Protein AF-A0A3N7EVC3-F1 (afdb_monomer)

pLDDT: mean 94.1, std 5.27, range [56.06, 97.12]

Secondary structure (DSSP, 8-state):
----HHHHHHHHHHHHTT-GGG--EEEEEEETTEEEEEESS--EEE-HHHHHHHHH-GGGS-HHHHHTT-

Structure (mmCIF, N/CA/C/O backbone):
data_AF-A0A3N7EVC3-F1
#
_entry.id   AF-A0A3N7EVC3-F1
#
loop_
_atom_site.group_PDB
_atom_site.id
_atom_site.type_symbol
_atom_site.label_atom_id
_atom_site.label_alt_id
_atom_site.label_comp_id
_atom_site.label_asym_id
_atom_site.label_entity_id
_atom_site.label_seq_id
_atom_site.pdbx_PDB_ins_code
_atom_site.Cartn_x
_atom_site.Cartn_y
_atom_site.Cartn_z
_atom_site.occupancy
_atom_site.B_iso_or_equiv
_atom_site.auth_seq_id
_atom_site.auth_comp_id
_atom_site.auth_asym_id
_atom_site.auth_atom_id
_atom_site.pdbx_PDB_model_num
ATOM 1 N N . MET A 1 1 ? -15.505 -4.592 8.327 1.00 56.06 1 MET A N 1
ATOM 2 C CA . MET A 1 1 ? -15.401 -3.402 7.456 1.00 56.06 1 MET A CA 1
ATOM 3 C C . MET A 1 1 ? -14.662 -3.823 6.196 1.00 56.06 1 MET A C 1
ATOM 5 O O . MET A 1 1 ? -13.655 -4.510 6.324 1.00 56.06 1 MET A O 1
ATOM 9 N N . GLN A 1 2 ? -15.195 -3.532 5.012 1.00 83.62 2 GLN A N 1
ATOM 10 C CA . GLN A 1 2 ? -14.581 -3.931 3.741 1.00 83.62 2 GLN A CA 1
ATOM 11 C C . GLN A 1 2 ? -13.422 -2.980 3.412 1.00 83.62 2 GLN A C 1
ATOM 13 O O . GLN A 1 2 ? -13.565 -1.773 3.582 1.00 83.62 2 GLN A O 1
ATOM 18 N N . ILE A 1 3 ? -12.275 -3.516 2.981 1.00 91.50 3 ILE A N 1
ATOM 19 C CA . ILE A 1 3 ? -11.157 -2.695 2.493 1.00 91.50 3 ILE A CA 1
ATOM 20 C C . ILE A 1 3 ? -11.549 -2.176 1.111 1.00 91.50 3 ILE A C 1
ATOM 22 O O . ILE A 1 3 ? -11.896 -2.961 0.226 1.00 91.50 3 ILE A O 1
ATOM 26 N N . ALA A 1 4 ? -11.498 -0.862 0.928 1.00 95.00 4 ALA A N 1
ATO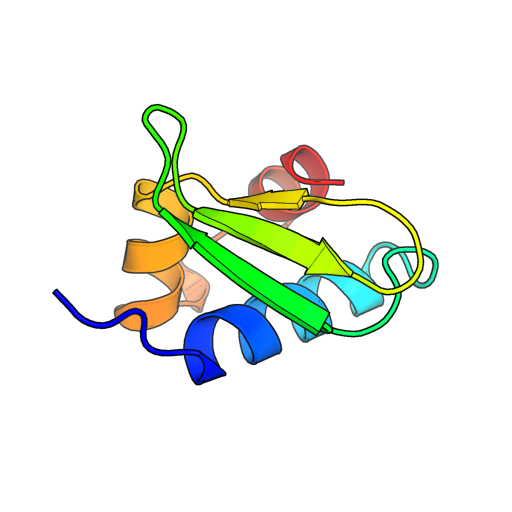M 27 C CA . ALA A 1 4 ? -11.703 -0.232 -0.359 1.00 95.00 4 ALA A CA 1
ATOM 28 C C . ALA A 1 4 ? -10.435 -0.428 -1.197 1.00 95.00 4 ALA A C 1
ATOM 30 O O . ALA A 1 4 ? -9.453 0.295 -1.059 1.00 95.00 4 ALA A O 1
ATOM 31 N N . THR A 1 5 ? -10.433 -1.456 -2.046 1.00 93.81 5 THR A N 1
ATOM 32 C CA . THR A 1 5 ? -9.230 -1.882 -2.776 1.00 93.81 5 THR A CA 1
ATOM 33 C C . THR A 1 5 ? -8.660 -0.786 -3.679 1.00 93.81 5 THR A C 1
ATOM 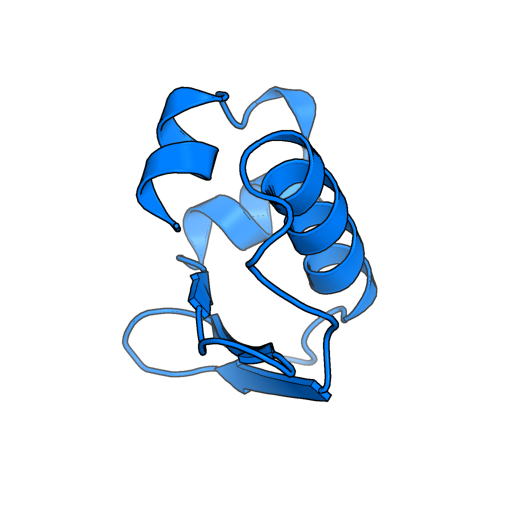35 O O . THR A 1 5 ? -7.453 -0.752 -3.879 1.00 93.81 5 THR A O 1
ATOM 38 N N . TYR A 1 6 ? -9.483 0.146 -4.174 1.00 95.44 6 TYR A N 1
ATOM 39 C CA . TYR A 1 6 ? -9.002 1.261 -5.000 1.00 95.44 6 TYR A CA 1
ATOM 40 C C . TYR A 1 6 ? -7.985 2.152 -4.264 1.00 95.44 6 TYR A C 1
ATOM 42 O O . TYR A 1 6 ? -7.012 2.573 -4.874 1.00 95.44 6 TYR A O 1
ATOM 50 N N . VAL A 1 7 ? -8.136 2.344 -2.947 1.00 96.69 7 VAL A N 1
ATOM 51 C CA . VAL A 1 7 ? -7.182 3.095 -2.107 1.00 96.69 7 VAL A CA 1
ATOM 52 C C . VAL A 1 7 ? -5.809 2.424 -2.121 1.00 96.69 7 VAL A C 1
ATOM 54 O O . VAL A 1 7 ? -4.777 3.086 -2.159 1.00 96.69 7 VAL A O 1
ATOM 57 N N . ILE A 1 8 ? -5.798 1.087 -2.123 1.00 96.81 8 ILE A N 1
ATOM 58 C CA . ILE A 1 8 ? -4.568 0.298 -2.197 1.00 96.81 8 ILE A CA 1
ATOM 59 C C . ILE A 1 8 ? -3.914 0.463 -3.569 1.00 96.81 8 ILE A C 1
ATOM 61 O O . ILE A 1 8 ? -2.709 0.671 -3.635 1.00 96.81 8 ILE A O 1
ATOM 65 N N . TYR A 1 9 ? -4.695 0.41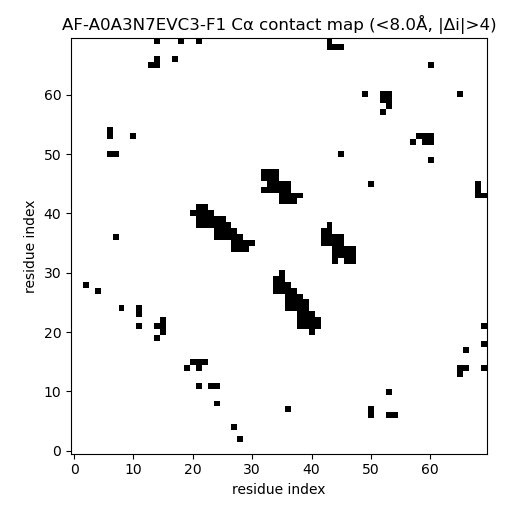0 -4.654 1.00 96.81 9 TYR A N 1
ATOM 66 C CA . TYR A 1 9 ? -4.170 0.647 -6.001 1.00 96.81 9 TYR A CA 1
ATOM 67 C C . TYR A 1 9 ? -3.551 2.041 -6.139 1.00 96.81 9 TYR A C 1
ATOM 69 O O . TYR A 1 9 ? -2.447 2.156 -6.658 1.00 96.81 9 TYR A O 1
ATOM 77 N N . GLU A 1 10 ? -4.211 3.088 -5.642 1.00 96.75 10 GLU A N 1
ATOM 78 C CA . GLU A 1 10 ? -3.668 4.450 -5.691 1.00 96.75 10 GLU A CA 1
ATOM 79 C C . GLU A 1 10 ? -2.369 4.593 -4.891 1.00 96.75 10 GLU A C 1
ATOM 81 O O . GLU A 1 10 ? -1.413 5.189 -5.387 1.00 96.75 10 GLU A O 1
ATOM 86 N N . LEU A 1 11 ? -2.299 4.016 -3.684 1.00 96.56 11 LEU A N 1
ATOM 87 C CA . LEU A 1 11 ? -1.060 4.009 -2.900 1.00 96.56 11 LEU A CA 1
ATOM 88 C C . LEU A 1 11 ? 0.060 3.282 -3.636 1.00 96.56 11 LEU A C 1
ATOM 90 O O . LEU A 1 11 ? 1.163 3.811 -3.718 1.00 96.56 11 LEU A O 1
ATOM 94 N N . LEU A 1 12 ? -0.219 2.112 -4.216 1.00 95.88 12 LEU A N 1
ATOM 95 C CA . LEU A 1 12 ? 0.782 1.372 -4.979 1.00 95.88 12 LEU A CA 1
ATOM 96 C C . LEU A 1 12 ? 1.279 2.169 -6.186 1.00 95.88 12 LEU A C 1
ATOM 98 O O . LEU A 1 12 ? 2.484 2.214 -6.387 1.00 95.88 12 LEU A O 1
ATOM 102 N N . ILE A 1 13 ? 0.402 2.856 -6.926 1.00 95.44 13 ILE A N 1
ATOM 103 C CA . ILE A 1 13 ? 0.809 3.732 -8.039 1.00 95.44 13 ILE A CA 1
ATOM 104 C C . ILE A 1 13 ? 1.771 4.818 -7.538 1.00 95.44 13 ILE A C 1
ATOM 106 O O . ILE A 1 13 ? 2.858 4.981 -8.087 1.00 95.44 13 ILE A O 1
ATOM 110 N N . ARG A 1 14 ? 1.421 5.512 -6.448 1.00 95.88 14 ARG A N 1
ATOM 111 C CA . ARG A 1 14 ? 2.277 6.557 -5.860 1.00 95.88 14 ARG A CA 1
ATOM 112 C C . ARG A 1 14 ? 3.613 6.010 -5.364 1.00 95.88 14 ARG A C 1
ATOM 114 O O . ARG A 1 14 ? 4.632 6.679 -5.478 1.00 95.88 14 ARG A O 1
ATOM 121 N N . MET A 1 15 ? 3.626 4.808 -4.795 1.00 95.12 15 MET A N 1
ATOM 122 C CA . MET A 1 15 ? 4.862 4.175 -4.341 1.00 95.12 15 MET A CA 1
ATOM 123 C C . MET A 1 15 ? 5.706 3.676 -5.525 1.00 95.12 15 MET A C 1
ATOM 125 O O . MET A 1 15 ? 6.925 3.789 -5.473 1.00 95.12 15 MET A O 1
ATOM 129 N N . GLN A 1 16 ? 5.090 3.188 -6.607 1.00 94.44 16 GLN A N 1
ATOM 130 C CA . GLN A 1 16 ? 5.774 2.758 -7.835 1.00 94.44 16 GLN A CA 1
ATOM 131 C C . GLN A 1 16 ? 6.470 3.919 -8.560 1.00 94.44 16 GLN A C 1
ATOM 133 O O . GLN A 1 16 ? 7.523 3.715 -9.161 1.00 94.44 16 GLN A O 1
ATOM 138 N N . GLU A 1 17 ? 5.936 5.141 -8.462 1.00 94.25 17 GLU A N 1
ATOM 139 C CA . GLU A 1 17 ? 6.622 6.355 -8.935 1.00 94.25 17 GLU A CA 1
ATOM 140 C C . GLU A 1 17 ? 7.953 6.602 -8.202 1.00 94.25 17 GLU A C 1
ATOM 142 O O . GLU A 1 17 ? 8.862 7.217 -8.761 1.00 94.25 17 GLU A O 1
ATOM 147 N N . LEU A 1 18 ? 8.081 6.114 -6.962 1.00 93.62 18 LEU A N 1
ATOM 148 C CA . LEU A 1 18 ? 9.276 6.253 -6.125 1.00 93.62 18 LEU A CA 1
ATOM 149 C C . LEU A 1 18 ? 10.194 5.026 -6.217 1.00 93.62 18 LEU A C 1
ATOM 151 O O . LEU A 1 18 ? 11.416 5.172 -6.225 1.00 93.62 18 LEU A O 1
ATOM 155 N N . ASN A 1 19 ? 9.615 3.827 -6.295 1.00 91.69 19 ASN A N 1
ATOM 156 C CA . ASN A 1 19 ? 10.320 2.567 -6.491 1.00 91.69 19 ASN A CA 1
ATOM 157 C C . ASN A 1 19 ? 9.532 1.630 -7.433 1.00 91.69 19 ASN A C 1
ATOM 159 O O . ASN A 1 19 ? 8.605 0.943 -6.989 1.00 91.69 19 ASN A O 1
ATOM 163 N N . PRO A 1 20 ? 9.942 1.520 -8.710 1.00 90.06 20 PRO A N 1
AT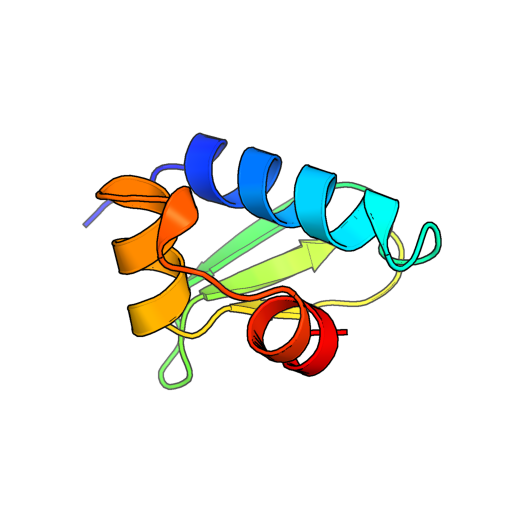OM 164 C CA . PRO A 1 20 ? 9.292 0.644 -9.685 1.00 90.06 20 PRO A CA 1
ATOM 165 C C . PRO A 1 20 ? 9.318 -0.855 -9.335 1.00 90.06 20 PRO A C 1
ATOM 167 O O . PRO A 1 20 ? 8.567 -1.627 -9.927 1.00 90.06 20 PRO A O 1
ATOM 170 N N . GLU A 1 21 ? 10.157 -1.300 -8.392 1.00 92.19 21 GLU A N 1
ATOM 171 C CA . GLU A 1 21 ? 10.316 -2.724 -8.056 1.00 92.19 21 GLU A CA 1
ATOM 172 C C . GLU A 1 21 ? 9.202 -3.290 -7.158 1.00 92.19 21 GLU A C 1
ATOM 174 O O . GLU A 1 21 ? 9.118 -4.506 -6.983 1.00 92.19 21 GLU A O 1
ATOM 179 N N . ILE A 1 22 ? 8.309 -2.446 -6.627 1.00 90.00 22 ILE A N 1
ATOM 180 C CA . ILE A 1 22 ? 7.205 -2.843 -5.731 1.00 90.00 22 ILE A CA 1
ATOM 181 C C . ILE A 1 22 ? 6.283 -3.907 -6.344 1.00 90.00 22 ILE A C 1
ATOM 183 O O . ILE A 1 22 ? 5.739 -4.743 -5.616 1.00 90.00 22 ILE A O 1
ATOM 187 N N . GLY A 1 23 ? 6.136 -3.911 -7.670 1.00 92.44 23 GLY A N 1
ATOM 188 C CA . GLY A 1 23 ? 5.265 -4.839 -8.389 1.00 92.44 23 GLY A CA 1
ATOM 189 C C . GLY A 1 23 ? 3.778 -4.499 -8.263 1.00 92.44 23 GLY A C 1
ATOM 190 O O . GLY A 1 23 ? 3.401 -3.469 -7.705 1.00 92.44 23 GLY A O 1
ATOM 191 N N . ASP A 1 24 ? 2.925 -5.373 -8.793 1.00 94.31 24 ASP A N 1
ATOM 192 C CA . ASP A 1 24 ? 1.483 -5.136 -8.917 1.00 94.31 24 ASP A CA 1
ATOM 193 C C . ASP A 1 24 ? 0.685 -5.745 -7.763 1.00 94.31 24 ASP A C 1
ATOM 195 O O . ASP A 1 24 ? 1.097 -6.732 -7.155 1.00 94.31 24 ASP A O 1
ATOM 199 N N . PHE A 1 25 ? -0.494 -5.187 -7.478 1.00 96.38 25 PHE A N 1
ATOM 200 C CA . PHE A 1 25 ? -1.413 -5.710 -6.464 1.00 96.38 25 PHE A CA 1
ATOM 201 C C . PHE A 1 25 ? -1.848 -7.155 -6.760 1.00 96.38 25 PHE A C 1
ATOM 203 O O . PHE A 1 25 ? -2.330 -7.460 -7.849 1.00 96.38 25 PHE A O 1
ATOM 210 N N . VAL A 1 26 ? -1.790 -8.024 -5.746 1.00 96.94 26 VAL A N 1
ATOM 211 C CA . VAL A 1 26 ? -2.323 -9.397 -5.799 1.00 96.94 26 VAL A CA 1
ATOM 212 C C . VAL A 1 26 ? -3.508 -9.560 -4.850 1.00 96.94 26 VAL A C 1
ATOM 214 O O . VAL A 1 26 ? -4.573 -10.036 -5.238 1.00 96.94 26 VAL A O 1
ATOM 217 N N . SER A 1 27 ? -3.334 -9.197 -3.578 1.00 96.19 27 SER A N 1
ATOM 218 C CA . SER A 1 27 ? -4.391 -9.294 -2.565 1.00 96.19 27 SER A CA 1
ATOM 219 C C . SER A 1 27 ? -4.098 -8.398 -1.365 1.00 96.19 27 SER A C 1
ATOM 221 O O . SER A 1 27 ? -2.974 -7.936 -1.183 1.00 96.19 27 SER A O 1
ATOM 223 N N . CYS A 1 28 ? -5.093 -8.164 -0.509 1.00 96.50 28 CYS A N 1
ATOM 224 C CA . CYS A 1 28 ? -4.869 -7.507 0.774 1.00 96.50 28 CYS A CA 1
ATOM 225 C C . CYS A 1 28 ? -5.685 -8.144 1.895 1.00 96.50 28 CYS A C 1
ATOM 227 O O . CYS A 1 28 ? -6.752 -8.720 1.671 1.00 96.50 28 CYS A O 1
ATOM 229 N N . LYS A 1 29 ? -5.179 -8.016 3.120 1.00 95.12 29 LYS A N 1
ATOM 230 C CA . LYS A 1 29 ? -5.910 -8.366 4.338 1.00 95.12 29 LYS A CA 1
ATOM 231 C C . LYS A 1 29 ? -5.535 -7.428 5.471 1.00 95.12 29 LYS A C 1
ATOM 233 O O . LYS A 1 29 ? -4.405 -6.955 5.557 1.00 95.12 29 LYS A O 1
ATOM 238 N N . ARG A 1 30 ? -6.478 -7.197 6.377 1.00 94.62 30 ARG A N 1
ATOM 239 C CA . ARG A 1 30 ? -6.214 -6.459 7.610 1.00 94.62 30 ARG A CA 1
ATOM 240 C C . ARG A 1 30 ? -5.502 -7.367 8.613 1.00 94.62 30 ARG A C 1
ATOM 242 O O . ARG A 1 30 ? -5.821 -8.549 8.726 1.00 94.62 30 ARG A O 1
ATOM 249 N N . THR A 1 31 ? -4.538 -6.801 9.316 1.00 94.06 31 THR A N 1
ATOM 250 C CA . THR A 1 31 ? -3.727 -7.430 10.361 1.00 94.06 31 THR A CA 1
ATOM 251 C C . THR A 1 31 ? -3.655 -6.488 11.565 1.00 94.06 31 THR A C 1
ATOM 253 O O . THR A 1 31 ? -4.149 -5.362 11.497 1.00 94.06 31 THR A O 1
ATOM 256 N N . GLU A 1 32 ? -3.023 -6.919 12.655 1.00 93.12 32 GLU A N 1
ATOM 257 C CA . GLU A 1 3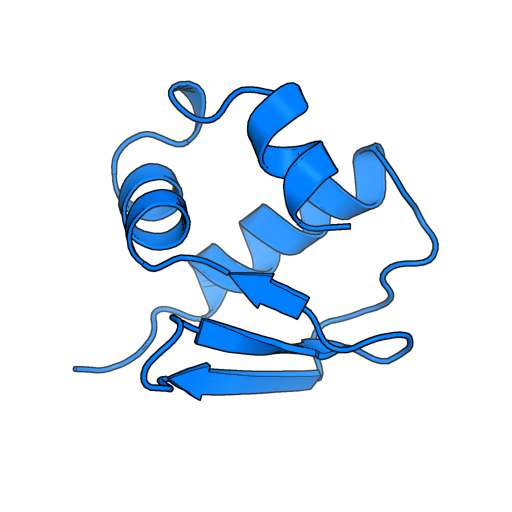2 ? -2.801 -6.070 13.838 1.00 93.12 32 GLU A CA 1
ATOM 258 C C . GLU A 1 32 ? -1.908 -4.854 13.535 1.00 93.12 32 GLU A C 1
ATOM 260 O O . GLU A 1 32 ? -2.050 -3.814 14.169 1.00 93.12 32 GLU A O 1
ATOM 265 N N . ASN A 1 33 ? -1.055 -4.951 12.510 1.00 90.44 33 ASN A N 1
ATOM 266 C CA . ASN A 1 33 ? -0.087 -3.916 12.136 1.00 90.44 33 ASN A CA 1
ATOM 267 C C . ASN A 1 33 ? -0.571 -3.008 10.988 1.00 90.44 33 ASN A C 1
ATOM 269 O O . ASN A 1 33 ? 0.208 -2.217 10.464 1.00 90.44 33 ASN A O 1
ATOM 273 N N . GLY A 1 34 ? -1.834 -3.131 10.565 1.00 95.00 34 GLY A N 1
ATOM 274 C CA . GLY A 1 34 ? -2.394 -2.408 9.417 1.00 95.00 34 GLY A CA 1
ATOM 275 C C . GLY A 1 34 ? -2.845 -3.344 8.297 1.00 95.00 34 GLY A C 1
ATOM 276 O O . GLY A 1 34 ? -3.247 -4.486 8.540 1.00 95.00 34 GLY A O 1
ATOM 277 N N . ILE A 1 35 ? -2.804 -2.869 7.056 1.00 96.75 35 ILE A N 1
ATOM 278 C CA . ILE A 1 35 ? -3.244 -3.616 5.876 1.00 96.75 35 ILE A CA 1
ATOM 279 C C . ILE A 1 35 ? -2.026 -4.247 5.207 1.00 96.75 35 ILE A C 1
ATOM 281 O O . ILE A 1 35 ? -1.191 -3.557 4.632 1.00 96.75 35 ILE A O 1
ATOM 285 N N . LEU A 1 36 ? -1.942 -5.576 5.260 1.00 96.69 36 LEU A N 1
ATOM 286 C CA . LEU A 1 36 ? -0.937 -6.329 4.522 1.00 96.69 36 LEU A CA 1
ATOM 287 C C . LEU A 1 36 ? -1.390 -6.464 3.069 1.00 96.69 36 LEU A C 1
ATOM 289 O O . LEU A 1 36 ? -2.415 -7.095 2.796 1.00 96.69 36 LEU A O 1
ATOM 293 N N . VAL A 1 37 ? -0.601 -5.914 2.157 1.00 96.94 37 VAL A N 1
ATOM 294 C CA . VAL A 1 37 ? -0.787 -5.973 0.711 1.00 96.94 37 VAL A CA 1
ATOM 295 C C . VAL A 1 37 ? 0.230 -6.948 0.139 1.00 96.94 37 VAL A C 1
ATOM 297 O O . VAL A 1 37 ? 1.432 -6.791 0.318 1.00 96.94 37 VAL A O 1
ATOM 300 N N . GLN A 1 38 ? -0.255 -7.989 -0.525 1.00 97.00 38 GLN A N 1
ATOM 301 C CA . GLN A 1 38 ? 0.585 -8.862 -1.332 1.00 97.00 38 GLN A CA 1
ATOM 302 C C . GLN A 1 38 ? 0.738 -8.223 -2.704 1.00 97.00 38 GLN A C 1
ATOM 304 O O . GLN A 1 38 ? -0.273 -7.920 -3.346 1.00 97.00 38 GLN A O 1
ATOM 309 N N . THR A 1 39 ? 1.979 -8.052 -3.144 1.00 95.75 39 THR A N 1
ATOM 310 C CA . THR A 1 39 ? 2.293 -7.671 -4.520 1.00 95.75 39 THR A CA 1
ATOM 311 C C . THR A 1 39 ? 2.990 -8.819 -5.244 1.00 95.75 39 THR A C 1
ATOM 313 O O . THR A 1 39 ? 3.282 -9.858 -4.647 1.00 95.75 39 THR A O 1
ATOM 316 N N . THR A 1 40 ? 3.249 -8.655 -6.539 1.00 95.50 40 THR A N 1
ATOM 317 C CA . THR A 1 40 ? 4.024 -9.620 -7.332 1.00 95.50 40 THR A CA 1
ATOM 318 C C . THR A 1 40 ? 5.499 -9.694 -6.937 1.00 95.50 40 THR A C 1
ATOM 320 O O . THR A 1 40 ? 6.143 -10.691 -7.257 1.00 95.50 40 THR A O 1
ATOM 323 N N . SER A 1 41 ? 6.030 -8.663 -6.270 1.00 93.19 41 SER A N 1
ATOM 324 C CA . SER A 1 41 ? 7.441 -8.586 -5.877 1.00 93.19 41 SER A CA 1
ATOM 325 C C . SER A 1 41 ? 7.621 -8.829 -4.379 1.00 93.19 41 SER A C 1
ATOM 327 O O . SER A 1 41 ? 8.108 -9.885 -3.976 1.00 93.19 41 SER A O 1
ATOM 329 N N . THR A 1 42 ? 7.196 -7.871 -3.550 1.00 87.94 42 THR A N 1
ATOM 330 C CA . THR A 1 42 ? 7.431 -7.874 -2.102 1.00 87.94 42 THR A CA 1
ATOM 331 C C . THR A 1 42 ? 6.173 -7.411 -1.372 1.00 87.94 42 THR A C 1
ATOM 333 O O . THR A 1 42 ? 5.607 -6.376 -1.721 1.00 87.94 42 THR A O 1
ATOM 336 N N . PRO A 1 43 ? 5.715 -8.133 -0.336 1.00 93.62 43 PRO A N 1
ATOM 337 C CA . PRO A 1 43 ? 4.559 -7.703 0.433 1.00 93.62 43 PRO A CA 1
ATOM 338 C C . PRO A 1 43 ? 4.838 -6.405 1.201 1.00 93.62 43 PRO A C 1
ATOM 340 O O . PRO A 1 43 ? 5.896 -6.246 1.803 1.00 93.62 43 PRO A O 1
ATOM 343 N N . ILE A 1 44 ? 3.844 -5.521 1.237 1.00 95.25 44 ILE A N 1
ATOM 344 C CA . ILE A 1 44 ? 3.901 -4.211 1.896 1.00 95.25 44 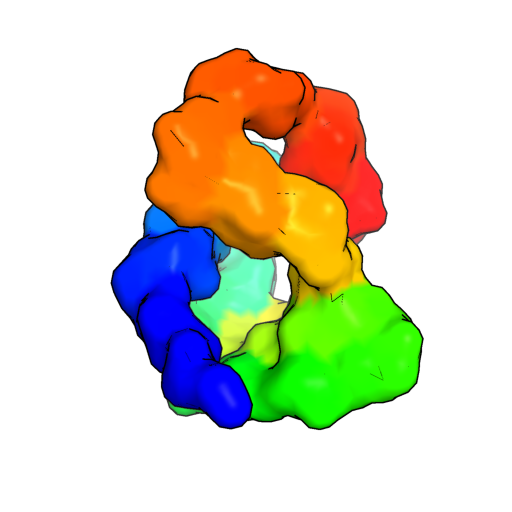ILE A CA 1
ATOM 345 C C . ILE A 1 44 ? 2.894 -4.182 3.042 1.00 95.25 44 ILE A C 1
ATOM 347 O O . ILE A 1 44 ? 1.776 -4.686 2.917 1.00 95.25 44 ILE A O 1
ATOM 351 N N . VAL A 1 45 ? 3.266 -3.566 4.163 1.00 96.50 45 VAL A N 1
ATOM 352 C CA . VAL A 1 45 ? 2.333 -3.269 5.256 1.00 96.50 45 VAL A CA 1
ATOM 353 C C . VAL A 1 45 ? 1.996 -1.789 5.208 1.00 96.50 45 VAL A C 1
ATOM 355 O O . VAL A 1 45 ? 2.853 -0.951 5.456 1.00 96.50 45 VAL A O 1
ATOM 358 N N . ILE A 1 46 ? 0.739 -1.475 4.907 1.00 96.62 46 ILE A N 1
ATOM 359 C CA . ILE A 1 46 ? 0.226 -0.106 4.906 1.00 96.62 46 ILE A CA 1
ATOM 360 C C . ILE A 1 46 ? -0.371 0.179 6.291 1.00 96.62 46 ILE A C 1
ATOM 362 O O . ILE A 1 46 ? -1.353 -0.475 6.669 1.00 96.62 46 ILE A O 1
ATOM 366 N N . PRO A 1 47 ? 0.176 1.137 7.060 1.00 96.62 47 PRO A N 1
ATOM 367 C CA . PRO A 1 47 ? -0.408 1.557 8.324 1.00 96.62 47 PRO A CA 1
ATOM 368 C C . PRO A 1 47 ? -1.836 2.066 8.127 1.00 96.62 47 PRO A C 1
ATOM 370 O O . PRO A 1 47 ? -2.137 2.740 7.143 1.00 96.62 47 PRO A O 1
ATOM 373 N N . GLU A 1 48 ? -2.712 1.796 9.096 1.00 95.19 48 GLU A N 1
ATOM 374 C CA . GLU A 1 48 ? -4.116 2.221 9.017 1.00 95.19 48 GLU A CA 1
ATOM 375 C C . GLU A 1 48 ? -4.251 3.738 8.837 1.00 95.19 48 GLU A C 1
ATOM 377 O O . GLU A 1 48 ? -5.106 4.186 8.082 1.00 95.19 48 GLU A O 1
ATOM 382 N N . ILE A 1 49 ? -3.373 4.512 9.483 1.00 95.38 49 ILE A N 1
ATOM 383 C CA . ILE A 1 49 ? -3.355 5.974 9.376 1.00 95.38 49 ILE A CA 1
ATOM 384 C C . ILE A 1 49 ? -3.084 6.437 7.940 1.00 95.38 49 ILE A C 1
ATOM 386 O O . ILE A 1 49 ? -3.815 7.282 7.436 1.00 95.38 49 ILE A O 1
ATOM 390 N N . ILE A 1 50 ? -2.121 5.818 7.247 1.00 97.06 50 ILE A N 1
ATOM 391 C CA . ILE A 1 50 ? -1.801 6.140 5.850 1.00 97.06 50 ILE A CA 1
ATOM 392 C C . ILE A 1 50 ? -2.960 5.739 4.936 1.00 97.06 50 ILE A C 1
ATOM 394 O 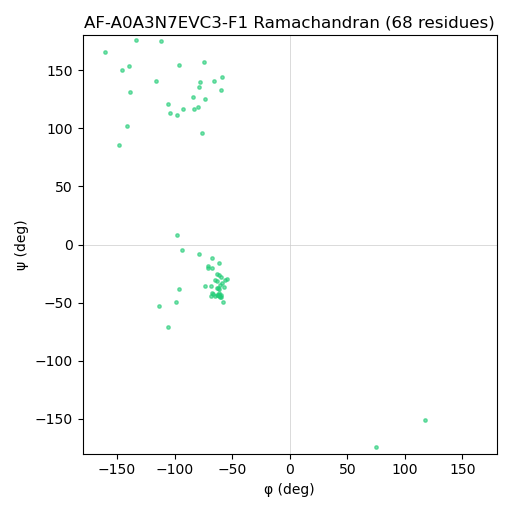O . ILE A 1 50 ? -3.333 6.481 4.033 1.00 97.06 50 ILE A O 1
ATOM 398 N N . TYR A 1 51 ? -3.563 4.573 5.178 1.00 96.75 51 TYR A N 1
ATOM 399 C CA . TYR A 1 51 ? -4.729 4.134 4.416 1.00 96.75 51 TYR A CA 1
ATOM 400 C C . TYR A 1 51 ? -5.913 5.103 4.572 1.00 96.75 51 TYR A C 1
ATOM 402 O O . TYR A 1 51 ? -6.559 5.446 3.585 1.00 96.75 51 TYR A O 1
ATOM 410 N N . GLN A 1 52 ? -6.187 5.561 5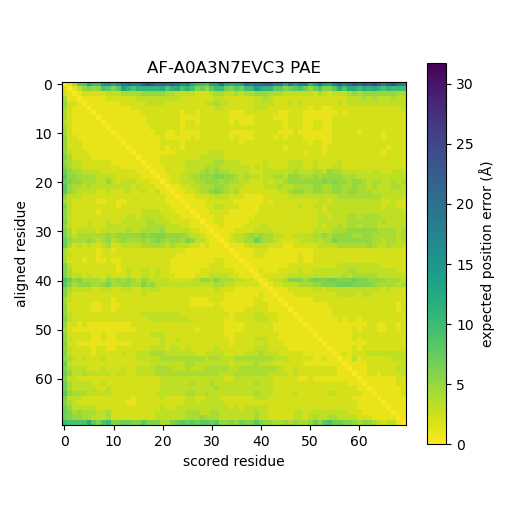.797 1.00 96.00 52 GLN A N 1
ATOM 411 C CA . GLN A 1 52 ? -7.240 6.542 6.070 1.00 96.00 52 GLN A CA 1
ATOM 412 C C . GLN A 1 52 ? -6.929 7.894 5.427 1.00 96.00 52 GLN A C 1
ATOM 414 O O . GLN A 1 52 ? -7.795 8.455 4.764 1.00 96.00 52 GLN A O 1
ATOM 419 N N . GLN A 1 53 ? -5.688 8.372 5.532 1.00 97.06 53 GLN A N 1
ATOM 420 C CA . GLN A 1 53 ? -5.257 9.597 4.862 1.00 97.06 53 GLN A CA 1
ATOM 421 C C . GLN A 1 53 ? -5.414 9.496 3.346 1.00 97.06 53 GLN A C 1
ATOM 423 O O . GLN A 1 53 ? -5.946 10.416 2.745 1.00 97.06 53 GLN A O 1
ATOM 428 N N . GLN A 1 54 ? -5.044 8.378 2.716 1.00 97.12 54 GLN A N 1
ATOM 429 C CA . GLN A 1 54 ? -5.263 8.213 1.277 1.00 97.12 54 GLN A CA 1
ATOM 430 C C . GLN A 1 54 ? -6.760 8.223 0.943 1.00 97.12 54 GLN A C 1
ATOM 432 O O . GLN A 1 54 ? -7.155 8.749 -0.089 1.00 97.12 54 GLN A O 1
ATOM 437 N N . PHE A 1 55 ? -7.603 7.639 1.793 1.00 96.31 55 PHE A N 1
ATOM 438 C CA . PHE A 1 55 ? -9.044 7.621 1.561 1.00 96.31 55 PHE A CA 1
ATOM 439 C C . PHE A 1 55 ? -9.690 9.012 1.691 1.00 96.31 55 PHE A C 1
ATOM 441 O O . PHE A 1 55 ? -10.629 9.308 0.955 1.00 96.31 55 PHE A O 1
ATOM 448 N N . GLU A 1 56 ? -9.208 9.851 2.612 1.00 96.69 56 GLU A N 1
ATOM 449 C CA . GLU A 1 56 ? -9.817 11.148 2.945 1.00 96.69 56 GLU A CA 1
ATOM 450 C C . GLU A 1 56 ? -9.130 12.345 2.267 1.00 96.69 56 GLU A C 1
ATOM 452 O O . GLU A 1 56 ? -9.805 13.185 1.672 1.00 96.69 56 GLU A O 1
ATOM 457 N N . ASP A 1 57 ? -7.802 12.427 2.352 1.00 96.81 57 ASP A N 1
ATOM 458 C CA . A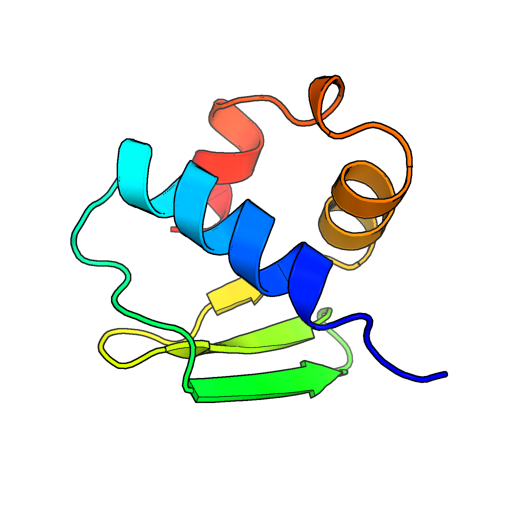SP A 1 57 ? -6.972 13.504 1.802 1.00 96.81 57 ASP A CA 1
ATOM 459 C C . ASP A 1 57 ? -5.583 12.977 1.370 1.00 96.81 57 ASP A C 1
ATOM 461 O O . ASP A 1 57 ? -4.604 13.074 2.123 1.00 96.81 57 ASP A O 1
ATOM 465 N N . PRO A 1 58 ? -5.453 12.443 0.140 1.00 94.62 58 PRO A N 1
ATOM 466 C CA . PRO A 1 58 ? -4.187 11.934 -0.385 1.00 94.62 58 PRO A CA 1
ATOM 467 C C . PRO A 1 58 ? -3.033 12.943 -0.344 1.00 94.62 58 PRO A C 1
ATOM 469 O O . PRO A 1 58 ? -1.870 12.539 -0.249 1.00 94.62 58 PRO A O 1
ATOM 472 N N . ALA A 1 59 ? -3.320 14.244 -0.444 1.00 95.31 59 ALA A N 1
ATOM 473 C CA . ALA A 1 59 ? -2.293 15.283 -0.472 1.00 95.31 59 ALA A CA 1
ATOM 474 C C . ALA A 1 59 ? -1.613 15.471 0.894 1.00 95.31 59 ALA A C 1
ATOM 476 O O . ALA A 1 59 ? -0.508 16.009 0.951 1.00 95.31 59 ALA A O 1
ATOM 477 N N . SER A 1 60 ? -2.240 14.991 1.974 1.00 96.06 60 SER A N 1
ATOM 478 C CA . SER A 1 60 ? -1.673 15.017 3.325 1.00 96.06 60 SER A CA 1
ATOM 479 C C . SER A 1 60 ? -0.511 14.038 3.529 1.00 96.06 60 SER A C 1
ATOM 481 O O . SER A 1 60 ? 0.295 14.247 4.433 1.00 96.06 60 SER A O 1
ATOM 483 N N . ILE A 1 61 ? -0.388 13.006 2.682 1.00 96.88 61 ILE A N 1
ATOM 484 C CA . ILE A 1 61 ? 0.688 12.012 2.769 1.00 96.88 61 ILE A CA 1
ATOM 485 C C . ILE A 1 61 ? 1.933 12.552 2.071 1.00 96.88 61 ILE A C 1
ATOM 487 O O . ILE A 1 61 ? 1.950 12.750 0.849 1.00 96.88 61 ILE A O 1
ATOM 491 N N . SER A 1 62 ? 3.000 12.742 2.840 1.00 95.88 62 SER A N 1
ATOM 492 C CA . SER A 1 62 ? 4.285 13.194 2.320 1.00 95.88 62 SER A CA 1
ATOM 493 C C . SER A 1 62 ? 5.031 12.092 1.560 1.00 95.88 62 SER A C 1
ATOM 495 O O . SER A 1 62 ? 4.868 10.895 1.797 1.00 95.88 62 SER A O 1
ATOM 497 N N . THR A 1 63 ? 5.945 12.492 0.673 1.00 94.62 63 THR A N 1
ATOM 498 C CA . THR A 1 63 ? 6.848 11.553 -0.013 1.00 94.62 63 THR A CA 1
ATOM 499 C C . THR A 1 63 ? 7.707 10.749 0.969 1.00 94.62 63 THR A C 1
ATOM 501 O O . THR A 1 63 ? 8.000 9.589 0.705 1.00 94.62 63 THR A O 1
ATOM 504 N N . ILE A 1 64 ? 8.094 11.333 2.110 1.00 94.94 64 ILE A N 1
ATOM 505 C CA . ILE A 1 64 ? 8.899 10.650 3.137 1.00 94.94 64 ILE A CA 1
ATOM 506 C C . ILE A 1 64 ? 8.095 9.515 3.779 1.00 94.94 64 ILE A C 1
ATOM 508 O O . ILE A 1 64 ? 8.622 8.420 3.963 1.00 94.94 64 ILE A O 1
ATOM 512 N N . GLU A 1 65 ? 6.818 9.756 4.080 1.00 95.75 65 GLU A N 1
ATOM 513 C CA . GLU A 1 65 ? 5.922 8.719 4.597 1.00 95.75 65 GLU A CA 1
ATOM 514 C C . GLU A 1 65 ? 5.738 7.590 3.583 1.00 95.75 65 GLU A C 1
ATOM 516 O O . GLU A 1 65 ? 5.861 6.430 3.962 1.00 95.75 65 GLU A O 1
ATOM 521 N N . LEU A 1 66 ? 5.545 7.901 2.296 1.00 94.50 66 LEU A N 1
ATOM 522 C CA . LEU A 1 66 ? 5.469 6.877 1.246 1.00 94.50 66 LEU A CA 1
ATOM 523 C C . LEU A 1 66 ? 6.761 6.061 1.130 1.00 94.50 66 LEU A C 1
ATOM 525 O O . LEU A 1 66 ? 6.691 4.841 1.042 1.00 94.50 66 LEU A O 1
ATOM 529 N N . LEU A 1 67 ? 7.930 6.709 1.175 1.00 92.75 67 LEU A N 1
ATOM 530 C CA . LEU A 1 67 ? 9.228 6.026 1.132 1.00 92.75 67 LEU A CA 1
ATOM 531 C C . LEU A 1 67 ? 9.442 5.099 2.332 1.00 92.75 67 LEU A C 1
ATOM 533 O O . LEU A 1 67 ? 10.092 4.074 2.187 1.00 92.75 67 LEU A O 1
ATOM 537 N N . SER A 1 68 ? 8.887 5.425 3.504 1.00 93.62 68 SER A N 1
ATOM 538 C CA . SER A 1 68 ? 8.997 4.571 4.696 1.00 93.62 68 SER A CA 1
ATOM 539 C C . SER A 1 68 ? 8.251 3.233 4.587 1.00 93.62 68 SER A C 1
ATOM 541 O O . SER A 1 68 ? 8.436 2.361 5.436 1.00 93.62 68 SER A O 1
ATOM 543 N N . LEU A 1 69 ? 7.409 3.072 3.559 1.00 89.94 69 LEU A N 1
ATOM 544 C CA . LEU A 1 69 ? 6.633 1.859 3.290 1.00 89.94 69 LEU A CA 1
ATOM 545 C C . LEU A 1 69 ? 7.326 0.897 2.314 1.00 89.94 69 LEU A C 1
ATOM 547 O O . LEU A 1 69 ? 6.770 -0.170 2.043 1.00 89.94 69 LEU A O 1
ATOM 551 N N . ILE A 1 70 ? 8.474 1.292 1.752 1.00 86.56 70 ILE A N 1
ATOM 552 C CA . ILE A 1 70 ? 9.187 0.603 0.667 1.00 86.56 70 ILE A CA 1
ATOM 553 C C . ILE A 1 70 ? 10.494 0.001 1.183 1.00 86.56 70 ILE A C 1
ATOM 555 O O . ILE A 1 70 ? 11.210 0.695 1.939 1.00 86.56 70 ILE A O 1
#

Mean predicted aligned error: 2.67 Å

Nearest PDB structures (foldseek):
  3vnf-assembly1_A  TM=4.953E-01  e=4.698E+00  Sudan ebolavirus
  4d9o-assembly1_A  TM=4.328E-01  e=4.115E+00  Reston ebolavirus - Reston
  4u2x-assembly3_C  TM=3.739E-01  e=2.954E+00  Ebola virus - Mayinga, Zaire, 1976
  8usn-assembly1_J  TM=4.280E-01  e=5.020E+00  Ebola virus - Mayinga, Zaire, 1976
  8t9d-assembly1_L  TM=2.494E-01  e=5.364E+00  Homo sapiens

Solvent-accessible surface area (backbone atoms only — not comparable to full-atom values): 4198 Å² total; per-residue (Å²): 135,84,81,64,61,67,53,54,54,54,51,49,53,61,40,35,78,77,41,72,71,47,57,51,87,72,48,74,47,83,54,98,77,20,35,41,33,38,32,75,59,51,71,35,61,43,41,57,68,59,54,49,36,51,70,76,43,53,85,77,61,49,71,68,63,52,55,72,56,108

Radius of gyration: 10.93 Å; Cα contacts (8 Å, |Δi|>4): 92; chains: 1; bounding box: 26×25×24 Å

Foldseek 3Di:
DDQPCVLVQVLVVLLCVVPVQQAAFDDWDQDPQAIWTDHPGDIWHDGPVQSVCSVPPPVPQDPVNSVVRD

Sequence (70 aa):
MQIATYVIYELLIRMQELNPEIGDFVSCKRTENGILVQTTSTPIVIPEIIYQQQFEDPASISTIELLSLI